Protein AF-A0A945HTI2-F1 (afdb_monomer)

Secondary structure (DSSP, 8-state):
--EEEEEE-SS-EEEEETTS-EEEE---S----TT-----

Radius of gyration: 12.54 Å; Cα contacts (8 Å, |Δi|>4): 46; chains: 1; bounding box: 35×15×28 Å

Nearest PDB structures (foldseek):
  8jvy-assembly1_A-2  TM=8.376E-01  e=8.623E-01  synthetic construct
  2n3s-assembly1_A  TM=5.906E-01  e=7.043E-01  Burkholderia thailandensis E264
  7muw-assembly1_Cf  TM=8.214E-01  e=7.991E+00  Legionella pneumophila
  7qo6-assembly1_H  TM=7.152E-01  e=4.983E+00  Saccharomyces cerevisiae
  5xfr-assembly1_B  TM=5.383E-01  e=8.549E+00  Homo sapiens

Structure (mmCIF, N/CA/C/O backbone):
data_AF-A0A945HTI2-F1
#
_entry.id   AF-A0A945HTI2-F1
#
loop_
_atom_site.group_PDB
_atom_site.id
_atom_site.type_symbol
_atom_site.label_atom_id
_atom_site.label_alt_id
_atom_site.label_comp_id
_atom_site.label_asym_id
_atom_site.label_entity_id
_atom_site.label_seq_id
_atom_site.pdbx_PDB_ins_code
_atom_site.Cartn_x
_atom_site.Cartn_y
_atom_site.Cartn_z
_atom_site.occupancy
_atom_site.B_iso_or_equiv
_atom_site.auth_seq_id
_atom_site.auth_comp_id
_atom_site.auth_asym_id
_atom_site.auth_atom_id
_atom_site.pdbx_PDB_model_num
ATOM 1 N N . MET A 1 1 ? -12.814 -3.269 -2.482 1.00 68.44 1 MET A N 1
ATOM 2 C CA . MET A 1 1 ? -12.323 -2.613 -1.256 1.00 68.44 1 MET A CA 1
ATOM 3 C C . MET A 1 1 ? -11.228 -1.647 -1.656 1.00 68.44 1 MET A C 1
ATOM 5 O O . MET A 1 1 ? -10.218 -2.078 -2.204 1.00 68.44 1 MET A O 1
ATOM 9 N N . THR A 1 2 ? -11.481 -0.361 -1.464 1.00 76.06 2 THR A N 1
ATOM 10 C CA . THR A 1 2 ? -10.574 0.753 -1.756 1.00 76.06 2 THR A CA 1
ATOM 11 C C . THR A 1 2 ? -10.005 1.276 -0.440 1.00 76.06 2 THR A C 1
ATOM 13 O O . THR A 1 2 ? -10.633 1.158 0.611 1.00 76.06 2 THR A O 1
ATOM 16 N N . GLY A 1 3 ? -8.774 1.772 -0.465 1.00 86.88 3 GLY A N 1
ATOM 17 C CA . GLY A 1 3 ? -8.115 2.264 0.738 1.00 86.88 3 GLY A CA 1
ATOM 18 C C . GLY A 1 3 ? -6.852 3.041 0.410 1.00 86.88 3 GLY A C 1
ATOM 19 O O . GLY A 1 3 ? -6.299 2.919 -0.684 1.00 86.88 3 GLY A O 1
ATOM 20 N N . ILE A 1 4 ? -6.406 3.847 1.368 1.00 88.38 4 ILE A N 1
ATOM 21 C CA . ILE A 1 4 ? -5.262 4.747 1.207 1.00 88.38 4 ILE A CA 1
ATOM 22 C C . ILE A 1 4 ? -4.013 4.064 1.760 1.00 88.38 4 ILE A C 1
ATOM 24 O O . ILE A 1 4 ? -4.000 3.590 2.898 1.00 88.38 4 ILE A O 1
ATOM 28 N N . VAL A 1 5 ? -2.947 4.014 0.961 1.00 87.94 5 VAL A N 1
ATOM 29 C CA . VAL A 1 5 ? -1.648 3.496 1.404 1.00 87.94 5 VAL A CA 1
ATOM 30 C C . VAL A 1 5 ? -1.002 4.517 2.339 1.00 87.94 5 VAL A C 1
ATOM 32 O O . VAL A 1 5 ? -0.719 5.637 1.930 1.00 87.94 5 VAL A O 1
ATOM 35 N N . TYR A 1 6 ? -0.741 4.117 3.583 1.00 90.38 6 TYR A N 1
ATOM 36 C CA . TYR A 1 6 ? -0.080 4.957 4.588 1.00 90.38 6 TYR A CA 1
ATOM 37 C C . TYR A 1 6 ? 1.425 4.697 4.688 1.00 90.38 6 TYR A C 1
ATOM 39 O O . TYR A 1 6 ? 2.196 5.608 4.976 1.00 90.38 6 TYR A O 1
ATOM 47 N N . LYS A 1 7 ? 1.862 3.451 4.476 1.00 87.31 7 LYS A N 1
ATOM 48 C CA . LYS A 1 7 ? 3.275 3.066 4.598 1.00 87.31 7 LYS A CA 1
ATOM 49 C C . LYS A 1 7 ? 3.624 1.959 3.614 1.00 87.31 7 LYS A C 1
ATOM 51 O O . LYS A 1 7 ? 2.862 1.0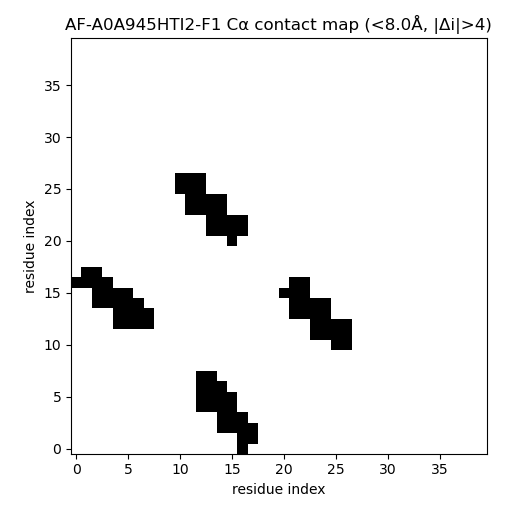05 3.477 1.00 87.31 7 LYS A O 1
ATOM 56 N N . SER A 1 8 ? 4.797 2.051 2.989 1.00 81.56 8 SER A N 1
ATOM 57 C CA . SER A 1 8 ? 5.353 1.021 2.105 1.00 81.56 8 SER A CA 1
ATOM 58 C C . SER A 1 8 ? 6.724 0.568 2.603 1.00 81.56 8 SER A C 1
ATOM 60 O O . SER A 1 8 ? 7.667 1.355 2.619 1.00 81.56 8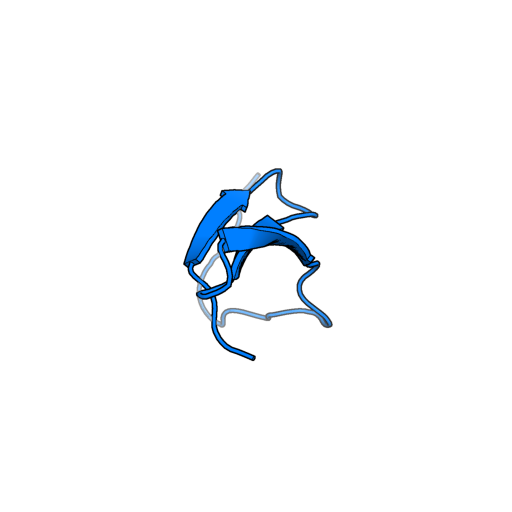 SER A O 1
ATOM 62 N N . THR A 1 9 ? 6.866 -0.702 2.968 1.00 84.12 9 THR A N 1
ATOM 63 C CA . THR A 1 9 ? 8.159 -1.335 3.291 1.00 84.12 9 THR A CA 1
ATOM 64 C C . THR A 1 9 ? 8.725 -2.094 2.082 1.00 84.12 9 THR A C 1
ATOM 66 O O . THR A 1 9 ? 9.358 -3.140 2.214 1.00 84.12 9 THR A O 1
ATOM 69 N N . GLY A 1 10 ? 8.452 -1.600 0.870 1.00 76.75 10 GLY A N 1
ATOM 70 C CA . GLY A 1 10 ? 8.848 -2.213 -0.400 1.00 76.75 10 GLY A CA 1
ATOM 71 C C . GLY A 1 10 ? 7.991 -3.424 -0.773 1.00 76.75 10 GLY A C 1
ATOM 72 O O . GLY A 1 10 ? 7.235 -3.375 -1.736 1.00 76.75 10 GLY A O 1
ATOM 73 N N . SER A 1 11 ? 8.070 -4.509 0.000 1.00 79.25 11 SER A N 1
ATOM 74 C CA . SER A 1 11 ? 7.277 -5.724 -0.261 1.00 79.25 11 SER A CA 1
ATOM 75 C C . SER A 1 11 ? 5.871 -5.684 0.338 1.00 79.25 11 SER A C 1
ATOM 77 O O . SER A 1 11 ? 5.000 -6.423 -0.119 1.00 79.25 11 SER A O 1
ATOM 79 N N . TRP A 1 12 ? 5.646 -4.840 1.346 1.00 84.06 12 TRP A N 1
ATOM 80 C CA . TRP A 1 12 ? 4.377 -4.743 2.058 1.00 84.06 12 TRP A CA 1
ATOM 81 C C . TRP A 1 12 ? 3.895 -3.302 2.125 1.00 84.06 12 TRP A C 1
ATOM 83 O O . TRP A 1 12 ? 4.681 -2.363 2.252 1.00 84.06 12 TRP A O 1
ATOM 93 N N . TYR A 1 13 ? 2.581 -3.149 2.064 1.00 88.19 13 TYR A N 1
ATOM 94 C CA . TYR A 1 13 ? 1.889 -1.875 2.076 1.00 88.19 13 TYR A CA 1
ATOM 95 C C . TYR A 1 13 ? 0.849 -1.911 3.191 1.00 88.19 13 TYR A C 1
ATOM 97 O O . TYR A 1 13 ? 0.008 -2.805 3.229 1.00 88.19 13 TYR A O 1
ATOM 105 N N . GLN A 1 14 ? 0.903 -0.956 4.114 1.00 90.50 14 GLN A N 1
ATOM 106 C CA . GLN A 1 14 ? -0.186 -0.726 5.059 1.00 90.50 14 GLN A CA 1
ATOM 107 C C . GLN A 1 14 ? -1.220 0.173 4.396 1.00 90.50 14 GLN A C 1
ATOM 109 O O . GLN A 1 14 ? -0.931 1.324 4.065 1.00 90.50 14 GLN A O 1
ATOM 114 N N . VAL A 1 15 ? -2.420 -0.364 4.218 1.00 90.62 15 VAL A N 1
ATOM 115 C CA . VAL A 1 15 ? -3.562 0.318 3.621 1.00 90.62 15 VAL A CA 1
ATOM 116 C C . VAL A 1 15 ? -4.588 0.577 4.709 1.00 90.62 15 VAL A C 1
ATOM 118 O O . VAL A 1 15 ? -5.030 -0.356 5.378 1.00 90.62 15 VAL A O 1
ATOM 121 N N . LYS A 1 16 ? -4.968 1.838 4.896 1.00 91.44 16 LYS A N 1
ATOM 122 C CA . LYS A 1 16 ? -6.090 2.204 5.754 1.00 91.44 16 LYS A CA 1
ATOM 123 C C . LYS A 1 16 ? -7.363 2.140 4.920 1.00 91.44 16 LYS A C 1
ATOM 125 O O . LYS A 1 16 ? -7.465 2.820 3.897 1.00 91.44 16 LYS A O 1
ATOM 130 N N . SER A 1 17 ? -8.299 1.294 5.327 1.00 89.06 17 SER A N 1
ATOM 131 C CA . SER A 1 17 ? -9.627 1.255 4.723 1.00 89.06 17 SER A CA 1
ATOM 132 C C . SER A 1 17 ? -10.494 2.401 5.245 1.00 89.06 17 SER A C 1
ATOM 134 O O . SER A 1 17 ? -10.182 2.992 6.282 1.00 89.06 17 SER A O 1
ATOM 136 N N . GLU A 1 18 ? -11.578 2.713 4.537 1.00 87.06 18 GLU A N 1
ATOM 137 C CA . GLU A 1 18 ? -12.550 3.735 4.950 1.00 87.06 18 GLU A CA 1
ATOM 138 C C . GLU A 1 18 ? -13.180 3.416 6.315 1.00 87.06 18 GLU A C 1
ATOM 140 O O . GLU A 1 18 ? -13.402 4.325 7.107 1.00 87.06 18 GLU A O 1
ATOM 145 N N . ASP A 1 19 ? -13.299 2.132 6.669 1.00 86.56 19 ASP A N 1
ATOM 146 C CA . ASP A 1 19 ? -13.688 1.649 8.005 1.00 86.56 19 ASP A CA 1
ATOM 147 C C . ASP A 1 19 ? -12.664 1.947 9.124 1.00 86.5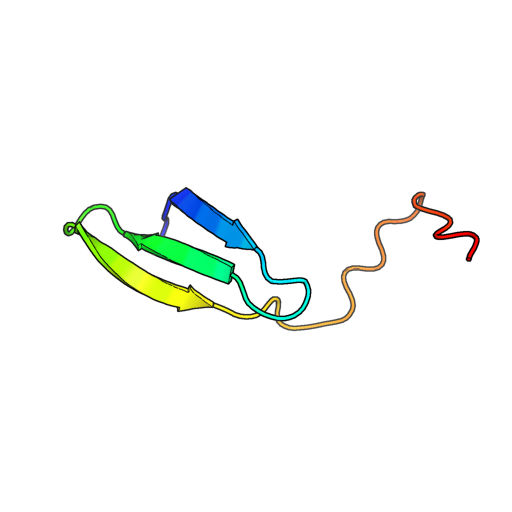6 19 ASP A C 1
ATOM 149 O O . ASP A 1 19 ? -12.802 1.483 10.256 1.00 86.56 19 ASP A O 1
ATOM 153 N N . GLY A 1 20 ? -11.571 2.653 8.826 1.00 86.00 20 GLY A N 1
ATOM 154 C CA . GLY A 1 20 ? -10.523 3.000 9.789 1.00 86.00 20 GLY A CA 1
ATOM 155 C C . GLY A 1 20 ? -9.578 1.849 10.148 1.00 86.00 20 GLY A C 1
ATOM 156 O O . GLY A 1 20 ? -8.611 2.061 10.882 1.00 86.00 20 GLY A O 1
ATOM 157 N N . LYS A 1 21 ? -9.807 0.648 9.607 1.00 88.75 21 LYS A N 1
ATOM 158 C CA . LYS A 1 21 ? -8.959 -0.530 9.818 1.00 88.75 21 LYS A CA 1
ATOM 159 C C . LYS A 1 21 ? -7.718 -0.493 8.933 1.00 88.75 21 LYS A C 1
ATOM 161 O O . LYS A 1 21 ? -7.771 -0.095 7.769 1.00 88.75 21 LYS A O 1
ATOM 166 N N . PHE A 1 22 ? -6.602 -0.957 9.487 1.00 89.75 22 PHE A N 1
ATOM 167 C CA . PHE A 1 22 ? -5.359 -1.136 8.748 1.00 89.75 22 PHE A CA 1
ATOM 168 C C . PHE A 1 22 ? -5.255 -2.562 8.219 1.00 89.75 22 PHE A C 1
ATOM 170 O O . PHE A 1 22 ? -5.372 -3.531 8.967 1.00 89.75 22 PHE A O 1
ATOM 177 N N . HIS A 1 23 ? -4.975 -2.675 6.928 1.00 88.12 23 HIS A N 1
ATOM 178 C CA . HIS A 1 23 ? -4.760 -3.932 6.236 1.00 88.12 23 HIS A CA 1
ATOM 179 C C . HIS A 1 23 ? -3.341 -3.971 5.685 1.00 88.12 23 HIS A C 1
ATOM 181 O O . HIS A 1 23 ? -2.866 -3.013 5.076 1.00 88.12 23 HIS A O 1
ATOM 187 N N . GLN A 1 24 ? -2.650 -5.088 5.900 1.00 88.31 24 GLN A N 1
ATOM 188 C CA . GLN A 1 24 ? -1.382 -5.349 5.234 1.00 88.31 24 GLN A CA 1
ATOM 189 C C . GLN A 1 24 ? -1.668 -5.959 3.868 1.00 88.31 24 GLN A C 1
ATOM 191 O O . GLN A 1 24 ? -2.114 -7.098 3.746 1.00 88.31 24 GLN A O 1
ATOM 196 N N . CYS A 1 25 ? -1.409 -5.175 2.833 1.00 86.12 25 CYS A N 1
ATOM 197 C CA . CYS A 1 25 ? -1.558 -5.575 1.452 1.00 86.12 25 CYS A CA 1
ATOM 198 C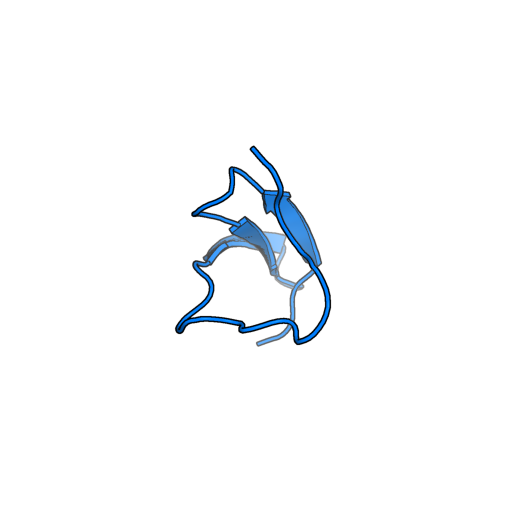 C . CYS A 1 25 ? -0.175 -5.791 0.842 1.00 86.12 25 CYS A C 1
ATOM 200 O O . CYS A 1 25 ? 0.773 -5.049 1.097 1.00 86.12 25 CYS A O 1
ATOM 202 N N . ARG A 1 26 ? -0.063 -6.802 -0.011 1.00 83.81 26 ARG A N 1
ATOM 203 C CA . ARG A 1 26 ? 1.091 -6.989 -0.884 1.00 83.81 26 ARG A CA 1
ATOM 204 C C . ARG A 1 26 ? 0.610 -6.884 -2.316 1.00 83.81 26 ARG A C 1
ATOM 2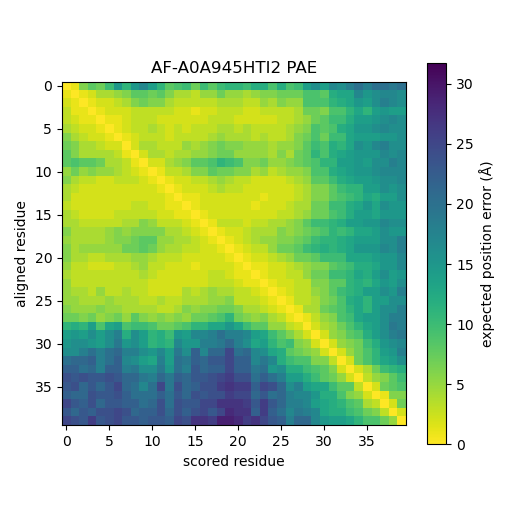06 O O . ARG A 1 26 ? -0.459 -7.392 -2.651 1.00 83.81 26 ARG A O 1
ATOM 213 N N . ILE A 1 27 ? 1.403 -6.236 -3.160 1.00 78.75 27 ILE A N 1
ATOM 214 C CA . ILE A 1 27 ? 1.114 -6.196 -4.590 1.00 78.75 27 ILE A CA 1
ATOM 215 C C . ILE A 1 27 ? 1.185 -7.631 -5.115 1.00 78.75 27 ILE A C 1
ATOM 217 O O . ILE A 1 27 ? 2.220 -8.296 -5.023 1.00 78.75 27 ILE A O 1
ATOM 221 N N . LYS A 1 28 ? 0.060 -8.127 -5.634 1.00 72.94 28 LYS A N 1
ATOM 222 C CA . LYS A 1 28 ? -0.019 -9.451 -6.246 1.00 72.94 28 LYS A CA 1
ATOM 223 C C . LYS A 1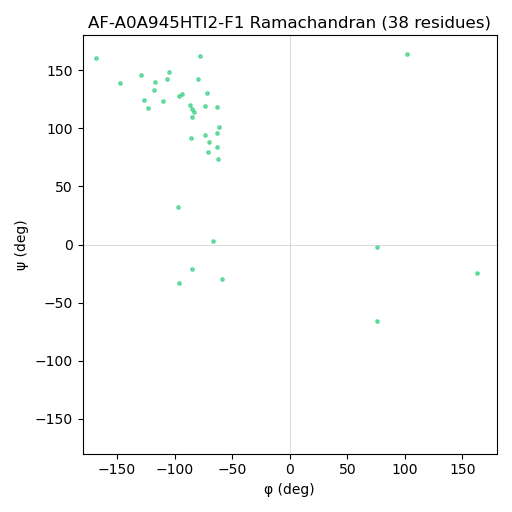 28 ? 0.468 -9.344 -7.693 1.00 72.94 28 LYS A C 1
ATOM 225 O O . LYS A 1 28 ? -0.174 -8.705 -8.518 1.00 72.94 28 LYS A O 1
ATOM 230 N N . GLY A 1 29 ? 1.595 -9.990 -7.992 1.00 68.81 29 GLY A N 1
ATOM 231 C CA . GLY A 1 29 ? 2.177 -10.070 -9.338 1.00 68.81 29 GLY A CA 1
ATOM 232 C C . GLY A 1 29 ? 3.364 -9.129 -9.584 1.00 68.81 29 GLY A C 1
ATOM 233 O O . GLY A 1 29 ? 3.606 -8.182 -8.839 1.00 68.81 29 GLY A O 1
ATOM 234 N N . LYS A 1 30 ? 4.130 -9.401 -10.652 1.00 60.66 30 LYS A N 1
ATOM 235 C CA . LYS A 1 30 ? 5.171 -8.492 -11.156 1.00 60.66 30 LYS A CA 1
ATOM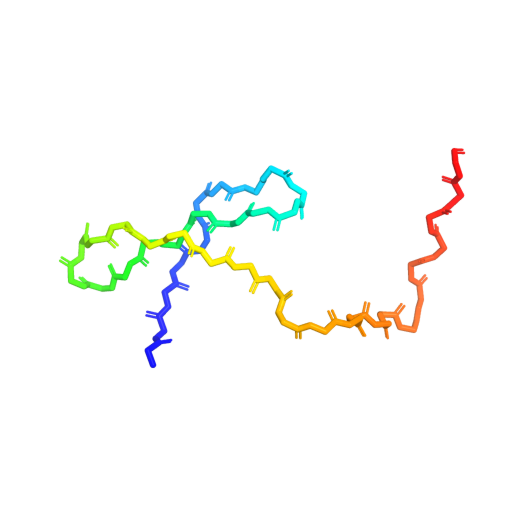 236 C C . LYS A 1 30 ? 4.479 -7.320 -11.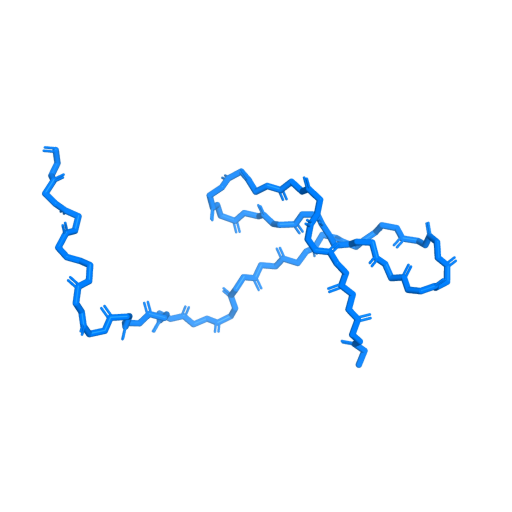847 1.00 60.66 30 LYS A C 1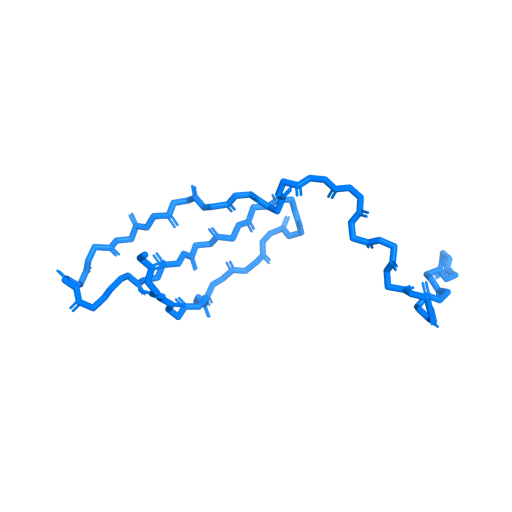
ATOM 238 O O . LYS A 1 30 ? 4.179 -7.410 -13.037 1.00 60.66 30 LYS A O 1
ATOM 243 N N . PHE A 1 31 ? 4.252 -6.223 -11.127 1.00 62.22 31 PHE A N 1
ATOM 244 C CA . PHE A 1 31 ? 3.979 -4.929 -11.752 1.00 62.22 31 PHE A CA 1
ATOM 245 C C . PHE A 1 31 ? 5.237 -4.535 -12.545 1.00 62.22 31 PHE A C 1
ATOM 247 O O . PHE A 1 31 ? 6.137 -3.861 -12.052 1.00 62.22 31 PHE A O 1
ATOM 254 N N . ARG A 1 32 ? 5.352 -5.044 -13.778 1.00 55.41 32 ARG A N 1
ATOM 255 C CA . ARG A 1 32 ? 6.307 -4.561 -14.774 1.00 55.41 32 ARG A CA 1
ATOM 256 C C . ARG A 1 32 ? 5.798 -3.195 -15.208 1.00 55.41 32 ARG A C 1
ATOM 258 O O . ARG A 1 32 ? 5.144 -3.063 -16.238 1.00 55.41 32 ARG A O 1
ATOM 265 N N . ILE A 1 33 ? 6.068 -2.188 -14.386 1.00 60.56 33 ILE A N 1
ATOM 266 C CA . ILE A 1 33 ? 5.968 -0.796 -14.800 1.00 60.56 33 ILE A CA 1
ATOM 267 C C . ILE A 1 33 ? 6.987 -0.666 -15.935 1.00 60.56 33 ILE A C 1
ATOM 269 O O . ILE A 1 33 ? 8.195 -0.679 -15.695 1.00 60.56 33 ILE A O 1
ATOM 273 N N . LYS A 1 34 ? 6.497 -0.683 -17.181 1.00 54.44 34 LYS A N 1
ATOM 274 C CA . LYS A 1 34 ? 7.277 -0.525 -18.416 1.00 54.44 34 LYS A CA 1
ATOM 275 C C . LYS A 1 34 ? 7.938 0.863 -18.422 1.00 54.44 34 LYS A C 1
ATOM 277 O O . LYS A 1 34 ? 7.470 1.756 -19.113 1.00 54.44 34 LYS A O 1
ATOM 282 N N . GLY A 1 35 ? 8.979 1.072 -17.620 1.00 55.38 35 GLY A N 1
ATOM 283 C CA . GLY A 1 35 ? 9.660 2.366 -17.575 1.00 55.38 35 GLY A CA 1
ATOM 284 C C . GLY A 1 35 ? 10.550 2.638 -16.367 1.00 55.38 35 GLY A C 1
ATOM 285 O O . GLY A 1 35 ? 11.492 3.407 -16.512 1.00 55.38 35 GLY A O 1
ATOM 286 N N . ILE A 1 36 ? 10.348 2.002 -15.207 1.00 57.53 36 ILE A N 1
ATOM 287 C CA . ILE A 1 36 ? 11.305 2.160 -14.096 1.00 57.53 36 ILE A CA 1
ATOM 288 C C . ILE A 1 36 ? 12.445 1.161 -14.260 1.00 57.53 36 ILE A C 1
ATOM 290 O O . ILE A 1 36 ? 12.389 0.020 -13.800 1.00 57.53 36 ILE A O 1
ATOM 294 N N . LYS A 1 37 ? 13.502 1.611 -14.942 1.00 49.97 37 LYS A N 1
ATOM 295 C CA . LYS A 1 37 ? 14.842 1.056 -14.756 1.00 49.97 37 LYS A CA 1
ATOM 296 C C . LYS A 1 37 ? 15.250 1.351 -13.313 1.00 49.97 37 LYS A C 1
ATOM 298 O O . LYS A 1 37 ? 15.727 2.439 -13.016 1.00 49.97 37 LYS A O 1
ATOM 303 N N . SER A 1 38 ? 15.046 0.390 -12.418 1.00 51.84 38 SER A N 1
ATOM 304 C CA . SER A 1 38 ? 15.812 0.352 -11.175 1.00 51.84 38 SER A CA 1
ATOM 305 C C . SER A 1 38 ? 17.237 -0.034 -11.569 1.00 51.84 38 SER A C 1
ATOM 307 O O . SER A 1 38 ? 17.554 -1.216 -11.687 1.00 51.84 38 SER A O 1
ATOM 309 N N . THR A 1 39 ? 18.061 0.959 -11.892 1.00 52.69 39 THR A N 1
ATOM 310 C CA . THR A 1 39 ? 19.512 0.779 -11.830 1.00 52.69 39 THR A CA 1
ATOM 311 C C . THR A 1 39 ? 19.872 0.737 -10.347 1.00 52.69 39 THR A C 1
ATOM 313 O O . THR A 1 39 ? 19.335 1.531 -9.575 1.00 52.69 39 THR A O 1
ATOM 316 N N . ASN A 1 40 ? 20.654 -0.280 -9.976 1.00 51.62 40 ASN A N 1
ATOM 317 C CA . ASN A 1 40 ? 21.195 -0.507 -8.635 1.00 51.62 40 ASN A CA 1
ATOM 318 C C . ASN A 1 40 ? 21.887 0.740 -8.077 1.00 51.62 40 ASN A C 1
ATOM 320 O O . ASN A 1 40 ? 22.504 1.461 -8.895 1.00 51.62 40 ASN A O 1
#

Mean predicted aligned error: 9.12 Å

pLDDT: mean 76.46, std 14.04, range [49.97, 91.44]

Sequence (40 aa):
MTGIVYKSTGSWYQVKSEDGKFHQCRIKGKFRIKGIKSTN

Solvent-accessible surface area (backbone atoms only — not comparable to full-atom values): 2771 Å² total; per-residue (Å²): 139,71,62,50,76,77,47,72,75,85,70,41,29,38,26,38,32,88,89,71,46,79,41,85,44,57,82,85,69,85,82,75,62,91,74,74,78,80,74,131

Foldseek 3Di:
DDFDFDDDPPQWTFTQDPVRDTDIDGDPDPPPPVDDPPDD